Protein AF-A0A943K0D7-F1 (afdb_monomer)

Radius of gyration: 13.55 Å; Cα contacts (8 Å, |Δi|>4): 88; chains: 1; bounding box: 28×24×36 Å

Structure (mmCIF, N/CA/C/O backbone):
data_AF-A0A943K0D7-F1
#
_entry.id   AF-A0A943K0D7-F1
#
loop_
_atom_site.group_PDB
_atom_site.id
_atom_site.type_symbol
_atom_site.label_atom_id
_atom_site.label_alt_id
_atom_site.label_comp_id
_atom_site.label_asym_id
_atom_site.label_entity_id
_atom_site.label_seq_id
_atom_site.pdbx_PDB_ins_code
_atom_site.Cartn_x
_atom_site.Cartn_y
_atom_site.Cartn_z
_atom_site.occupancy
_atom_site.B_iso_or_equiv
_atom_site.auth_seq_id
_atom_site.auth_comp_id
_atom_site.auth_asym_id
_atom_site.auth_atom_id
_atom_site.pdbx_PDB_model_num
ATOM 1 N N . MET A 1 1 ? 4.195 -2.166 -17.133 1.00 87.69 1 MET A N 1
ATOM 2 C CA . MET A 1 1 ? 3.781 -1.415 -15.920 1.00 87.69 1 MET A CA 1
ATOM 3 C C . MET A 1 1 ? 5.013 -0.728 -15.351 1.00 87.69 1 MET A C 1
ATOM 5 O O . MET A 1 1 ? 6.104 -1.104 -15.760 1.00 87.69 1 MET A O 1
ATOM 9 N N . LEU A 1 2 ? 4.874 0.274 -14.483 1.00 93.56 2 LEU A N 1
ATOM 10 C CA . LEU A 1 2 ? 6.024 0.913 -13.833 1.00 93.56 2 LEU A CA 1
ATOM 11 C C . LEU A 1 2 ? 6.034 0.562 -12.348 1.00 93.56 2 LEU A C 1
ATOM 13 O O . LEU A 1 2 ? 4.985 0.598 -11.707 1.00 93.56 2 LEU A O 1
ATOM 17 N N . SER A 1 3 ? 7.216 0.246 -11.833 1.00 95.06 3 SER A N 1
ATOM 18 C CA . SER A 1 3 ? 7.496 0.200 -10.403 1.00 95.06 3 SER A CA 1
ATOM 19 C C . SER A 1 3 ? 7.586 1.633 -9.843 1.00 95.06 3 SER A C 1
ATOM 21 O O . SER A 1 3 ? 7.819 2.566 -10.619 1.00 95.06 3 SER A O 1
ATOM 23 N N . PRO A 1 4 ? 7.452 1.865 -8.524 1.00 95.06 4 PRO A N 1
ATOM 24 C CA . PRO A 1 4 ? 7.514 3.213 -7.946 1.00 95.06 4 PRO A CA 1
ATOM 25 C C . PRO A 1 4 ? 8.845 3.942 -8.174 1.00 95.06 4 PRO A C 1
ATOM 27 O O . PRO A 1 4 ? 8.880 5.170 -8.191 1.00 95.06 4 PRO A O 1
ATOM 30 N N . SER A 1 5 ? 9.926 3.192 -8.388 1.00 94.31 5 SER A N 1
ATOM 31 C CA . SER A 1 5 ? 11.246 3.698 -8.780 1.00 94.31 5 SER A CA 1
ATOM 32 C C . SER A 1 5 ? 11.296 4.271 -10.205 1.00 94.31 5 SER A C 1
ATOM 34 O O . SER A 1 5 ? 12.263 4.939 -10.562 1.00 94.31 5 SER A O 1
ATOM 36 N N . GLY A 1 6 ? 10.266 4.022 -11.021 1.00 94.56 6 GLY A N 1
ATOM 37 C CA . GLY A 1 6 ? 10.226 4.345 -12.448 1.00 94.56 6 GLY A CA 1
ATOM 38 C C . GLY A 1 6 ? 10.705 3.206 -13.352 1.00 94.56 6 GLY A C 1
ATOM 39 O O . GLY A 1 6 ? 10.606 3.318 -14.574 1.00 94.56 6 GLY A O 1
ATOM 40 N N . ASP A 1 7 ? 11.175 2.096 -12.780 1.00 95.44 7 ASP A N 1
ATOM 41 C CA . ASP A 1 7 ? 11.592 0.928 -13.550 1.00 95.44 7 ASP A CA 1
ATOM 42 C C . ASP A 1 7 ? 10.409 0.259 -14.261 1.00 95.44 7 ASP A C 1
ATOM 44 O O . ASP A 1 7 ? 9.318 0.104 -13.707 1.00 95.44 7 ASP A O 1
ATOM 48 N N . ILE A 1 8 ? 10.630 -0.182 -15.500 1.00 96.88 8 ILE A N 1
ATOM 49 C CA . ILE A 1 8 ? 9.626 -0.921 -16.270 1.00 96.88 8 ILE A CA 1
ATOM 50 C C . ILE A 1 8 ? 9.549 -2.358 -15.754 1.00 96.88 8 ILE A C 1
ATOM 52 O O . ILE A 1 8 ? 10.523 -3.098 -15.847 1.00 96.88 8 ILE A O 1
ATOM 56 N N . ILE A 1 9 ? 8.358 -2.760 -15.314 1.00 96.06 9 ILE A N 1
ATOM 57 C CA . ILE A 1 9 ? 7.990 -4.155 -15.055 1.00 96.06 9 ILE A CA 1
ATOM 58 C C . ILE A 1 9 ? 7.588 -4.786 -16.390 1.00 96.06 9 ILE A C 1
ATOM 60 O O . ILE A 1 9 ? 6.600 -4.361 -17.017 1.00 96.06 9 ILE A O 1
ATOM 64 N N . LYS A 1 10 ? 8.373 -5.770 -16.826 1.00 96.50 10 LYS A N 1
ATOM 65 C CA . LYS A 1 10 ? 8.210 -6.524 -18.071 1.00 96.50 10 LYS A CA 1
ATOM 66 C C . LYS A 1 10 ? 7.449 -7.824 -17.819 1.00 96.50 10 LYS A C 1
ATOM 68 O O . LYS A 1 10 ? 7.308 -8.295 -16.694 1.00 96.50 10 LYS A O 1
ATOM 73 N N . ALA A 1 11 ? 6.939 -8.418 -18.894 1.00 93.69 11 ALA A N 1
ATOM 74 C CA . ALA A 1 11 ? 6.356 -9.751 -18.819 1.00 93.69 11 ALA A CA 1
ATOM 75 C C . ALA A 1 11 ? 7.438 -10.772 -18.429 1.00 93.69 11 ALA A C 1
ATOM 77 O O . ALA A 1 11 ? 8.493 -10.811 -19.059 1.00 93.69 11 ALA A O 1
ATOM 78 N N . GLY A 1 12 ? 7.156 -11.590 -17.414 1.00 94.19 12 GLY A N 1
ATOM 79 C CA . GLY A 1 12 ? 8.094 -12.577 -16.874 1.00 94.19 12 GLY A CA 1
ATOM 80 C C . GLY A 1 12 ? 8.958 -12.076 -15.714 1.00 94.19 12 GLY A C 1
ATOM 81 O O . GLY A 1 12 ? 9.646 -12.893 -15.112 1.00 94.19 12 GLY A O 1
ATOM 82 N N . ASP A 1 13 ? 8.904 -10.783 -15.376 1.00 94.38 13 ASP A N 1
ATOM 83 C CA . ASP A 1 13 ? 9.534 -10.285 -14.154 1.00 94.38 13 ASP A CA 1
ATOM 84 C C . ASP A 1 13 ? 8.754 -10.765 -12.923 1.00 94.38 13 ASP A C 1
ATOM 86 O O . ASP A 1 13 ? 7.516 -10.743 -12.907 1.00 94.38 13 ASP A O 1
ATOM 90 N N . ASP A 1 14 ? 9.482 -11.113 -11.863 1.00 94.94 14 ASP A N 1
ATOM 91 C CA . ASP A 1 14 ? 8.895 -11.230 -10.534 1.0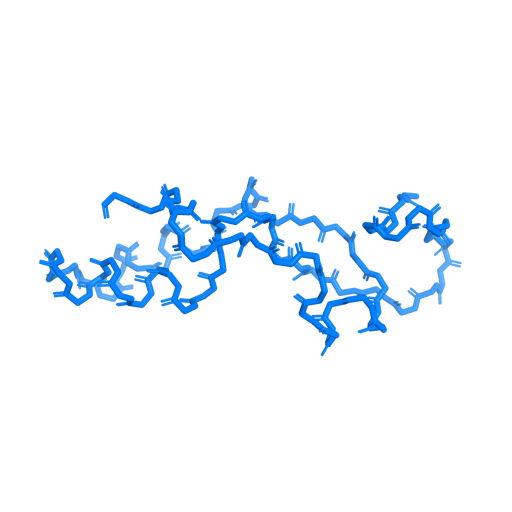0 94.94 14 ASP A CA 1
ATOM 92 C C . ASP A 1 14 ? 8.442 -9.839 -10.087 1.00 94.94 14 ASP A C 1
ATOM 94 O O . ASP A 1 14 ? 9.239 -8.903 -9.986 1.00 94.94 14 ASP A O 1
ATOM 98 N N . TRP A 1 15 ? 7.147 -9.698 -9.825 1.00 95.69 15 TRP A N 1
ATOM 99 C CA . TRP A 1 15 ? 6.548 -8.473 -9.313 1.00 95.69 15 TRP A CA 1
ATOM 100 C C . TRP A 1 15 ? 5.716 -8.784 -8.074 1.00 95.69 15 TRP A C 1
ATOM 102 O O . TRP A 1 15 ? 5.192 -9.883 -7.894 1.00 95.69 15 TRP A O 1
ATOM 112 N N . HIS A 1 16 ? 5.604 -7.794 -7.202 1.00 95.44 16 HIS A N 1
ATOM 113 C CA . HIS A 1 16 ? 4.827 -7.845 -5.979 1.00 95.44 16 HIS A CA 1
ATOM 114 C C . HIS A 1 16 ? 3.628 -6.905 -6.070 1.00 95.44 16 HIS A C 1
ATOM 116 O O . HIS A 1 16 ? 3.700 -5.812 -6.633 1.00 95.44 16 HIS A O 1
ATOM 122 N N . MET A 1 17 ? 2.533 -7.311 -5.437 1.00 94.38 17 MET A N 1
ATOM 123 C CA . MET A 1 17 ? 1.397 -6.444 -5.153 1.00 94.38 17 MET A CA 1
ATOM 124 C C . MET A 1 17 ? 1.723 -5.593 -3.914 1.00 94.38 17 MET A C 1
ATOM 126 O O . MET A 1 17 ? 1.464 -6.005 -2.785 1.00 94.38 17 MET A O 1
ATOM 130 N N . GLY A 1 18 ? 2.366 -4.442 -4.121 1.00 94.62 18 GLY A N 1
ATOM 131 C CA . GLY A 1 18 ? 2.713 -3.492 -3.059 1.00 94.62 18 GLY A CA 1
ATOM 132 C C . GLY A 1 18 ? 1.542 -2.576 -2.700 1.00 94.62 18 GLY A C 1
ATOM 133 O O . GLY A 1 18 ? 0.612 -2.412 -3.491 1.00 94.62 18 GLY A O 1
ATOM 134 N N . HIS A 1 19 ? 1.576 -1.962 -1.516 1.00 95.00 19 HIS A N 1
ATOM 135 C CA . HIS A 1 19 ? 0.565 -0.975 -1.123 1.00 95.00 19 HIS A CA 1
ATOM 136 C C . HIS A 1 19 ? 0.879 0.380 -1.757 1.00 95.00 19 HIS A C 1
ATOM 138 O O . HIS A 1 19 ? 2.035 0.796 -1.859 1.00 95.00 19 HIS A O 1
ATOM 144 N N . LYS A 1 20 ? -0.160 1.111 -2.155 1.00 95.44 20 LYS A N 1
ATOM 145 C CA . LYS A 1 20 ? -0.028 2.532 -2.466 1.00 95.44 20 LYS A CA 1
ATOM 146 C C . LYS A 1 20 ? 0.355 3.297 -1.185 1.00 95.44 20 LYS A C 1
ATOM 148 O O . LYS A 1 20 ? -0.064 2.892 -0.098 1.00 95.44 20 LYS A O 1
ATOM 153 N N . PRO A 1 21 ? 1.101 4.412 -1.298 1.00 95.25 21 PRO A N 1
ATOM 154 C CA . PRO A 1 21 ? 1.486 5.211 -0.141 1.00 95.25 21 PRO A CA 1
ATOM 155 C C . PRO A 1 21 ? 0.247 5.641 0.651 1.00 95.25 21 PRO A C 1
ATOM 157 O O . PRO A 1 21 ? -0.719 6.114 0.053 1.00 95.25 21 PRO A O 1
ATOM 160 N N . GLY A 1 22 ? 0.269 5.466 1.970 1.00 94.94 22 GLY A N 1
ATOM 161 C CA . GLY A 1 22 ? -0.824 5.800 2.888 1.00 94.94 22 GLY A CA 1
ATOM 162 C C . GLY A 1 22 ? -1.796 4.647 3.152 1.00 94.94 22 GLY A C 1
ATOM 163 O O . GLY A 1 22 ? -2.634 4.763 4.044 1.00 94.94 22 GLY A O 1
ATOM 164 N N . TYR A 1 23 ? -1.666 3.533 2.421 1.00 96.31 23 TYR A N 1
ATOM 165 C CA . TYR A 1 23 ? -2.435 2.302 2.626 1.00 96.31 23 TYR A CA 1
ATOM 166 C C . TYR A 1 23 ? -1.597 1.160 3.219 1.00 96.31 23 TYR A C 1
ATOM 168 O O . TYR A 1 23 ? -2.001 -0.002 3.169 1.00 96.31 23 TYR A O 1
ATOM 176 N N . GLU A 1 24 ? -0.440 1.455 3.810 1.00 94.88 24 GLU A N 1
ATOM 177 C CA . GLU A 1 24 ? 0.446 0.445 4.382 1.00 94.88 24 GLU A CA 1
ATOM 178 C C . GLU A 1 24 ? -0.235 -0.340 5.513 1.00 94.88 24 GLU A C 1
ATOM 180 O O . GLU A 1 24 ? -0.950 0.217 6.350 1.00 94.88 24 GLU A O 1
ATOM 185 N N . PHE A 1 25 ? 0.068 -1.639 5.608 1.00 94.38 25 PHE A N 1
ATOM 186 C CA . PHE A 1 25 ? -0.495 -2.532 6.629 1.00 94.38 25 PHE A CA 1
ATOM 187 C C . PHE A 1 25 ? -0.364 -1.977 8.058 1.00 94.38 25 PHE A C 1
ATOM 189 O O . PHE A 1 25 ? -1.316 -2.034 8.836 1.00 94.38 25 PHE A O 1
ATO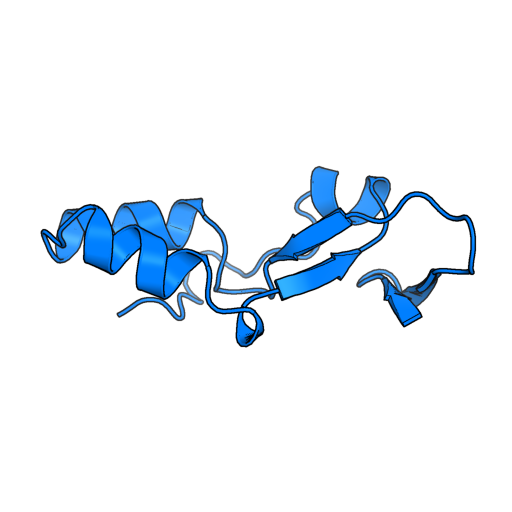M 196 N N . ARG A 1 26 ? 0.792 -1.386 8.398 1.00 94.12 26 ARG A N 1
ATOM 197 C CA . ARG A 1 26 ? 1.039 -0.805 9.730 1.00 94.12 26 ARG A CA 1
ATOM 198 C C . ARG A 1 26 ? 0.085 0.342 10.073 1.00 94.12 26 ARG A C 1
ATOM 200 O O . ARG A 1 26 ? -0.225 0.536 11.246 1.00 94.12 26 ARG A O 1
ATOM 207 N N . LYS A 1 27 ? -0.372 1.102 9.074 1.00 95.31 27 LYS A N 1
ATOM 208 C CA . LYS A 1 27 ? -1.325 2.201 9.265 1.00 95.31 27 LYS A CA 1
ATOM 209 C C . LYS A 1 27 ? -2.730 1.660 9.480 1.00 95.31 27 LYS A C 1
ATOM 211 O O . LYS A 1 27 ? -3.358 2.008 10.477 1.00 95.31 27 LYS A O 1
ATOM 216 N N . HIS A 1 28 ? -3.147 0.688 8.663 1.00 96.75 28 HIS A N 1
ATOM 217 C CA . HIS A 1 28 ? -4.421 -0.007 8.871 1.00 96.75 28 HIS A CA 1
ATOM 218 C C . HIS A 1 28 ? -4.498 -0.650 10.251 1.00 96.75 28 HIS A C 1
ATOM 220 O O . HIS A 1 28 ? -5.489 -0.506 10.954 1.00 96.75 28 HIS A O 1
ATOM 226 N N . GLN A 1 29 ? -3.424 -1.310 10.690 1.00 96.56 29 GLN A N 1
ATOM 227 C CA . GLN A 1 29 ? -3.368 -1.933 12.011 1.00 96.56 29 GLN A CA 1
ATOM 228 C C . GLN A 1 29 ? -3.607 -0.914 13.137 1.00 96.56 29 GLN A C 1
ATOM 230 O O . GLN A 1 29 ? -4.424 -1.169 14.021 1.00 96.56 29 GLN A O 1
ATOM 235 N N . LYS A 1 30 ? -2.957 0.258 13.077 1.00 95.69 30 LYS A N 1
ATOM 236 C CA . LYS A 1 30 ? -3.171 1.353 14.039 1.00 95.69 30 LYS A CA 1
ATOM 237 C C . LYS A 1 30 ? -4.594 1.910 13.961 1.00 95.69 30 LYS A C 1
ATOM 239 O O . LYS A 1 30 ? -5.226 2.122 14.991 1.00 95.69 30 LYS A O 1
ATOM 244 N N . SER A 1 31 ? -5.112 2.142 12.756 1.00 96.38 31 SER A N 1
ATOM 245 C CA . SER A 1 31 ? -6.491 2.594 12.540 1.00 96.38 31 SER A CA 1
ATOM 246 C C . SER A 1 31 ? -7.508 1.594 13.105 1.00 96.38 31 SER A C 1
ATOM 248 O O . SER A 1 31 ? -8.440 1.981 13.808 1.00 96.38 31 SER A O 1
ATOM 250 N N . ALA A 1 32 ? -7.304 0.301 12.866 1.00 97.38 32 ALA A N 1
ATOM 251 C CA . ALA A 1 32 ? -8.162 -0.772 13.342 1.00 97.38 32 ALA A CA 1
ATOM 252 C C . ALA A 1 32 ? -8.189 -0.870 14.870 1.00 97.38 32 ALA A C 1
ATOM 254 O O . ALA A 1 32 ? -9.264 -1.043 15.441 1.00 97.38 32 ALA A O 1
ATOM 255 N N . GLU A 1 33 ? -7.035 -0.709 15.525 1.00 96.56 33 GLU A N 1
ATOM 256 C CA . GLU A 1 33 ? -6.938 -0.645 16.986 1.00 96.56 33 GLU A CA 1
ATOM 257 C C . GLU A 1 33 ? -7.701 0.564 17.542 1.00 96.56 33 GLU A C 1
ATOM 259 O O . GLU A 1 33 ? -8.529 0.403 18.438 1.00 96.56 33 GLU A O 1
ATOM 264 N N . ARG A 1 34 ? -7.507 1.759 16.963 1.00 96.56 34 ARG A N 1
ATOM 265 C CA . ARG A 1 34 ? -8.233 2.974 17.382 1.00 96.56 34 ARG A CA 1
ATOM 266 C C . ARG A 1 34 ? -9.747 2.850 17.208 1.00 96.56 34 ARG A C 1
ATOM 268 O O . ARG A 1 34 ? -10.499 3.349 18.038 1.00 96.56 34 ARG A O 1
ATOM 275 N N . ARG A 1 35 ? -10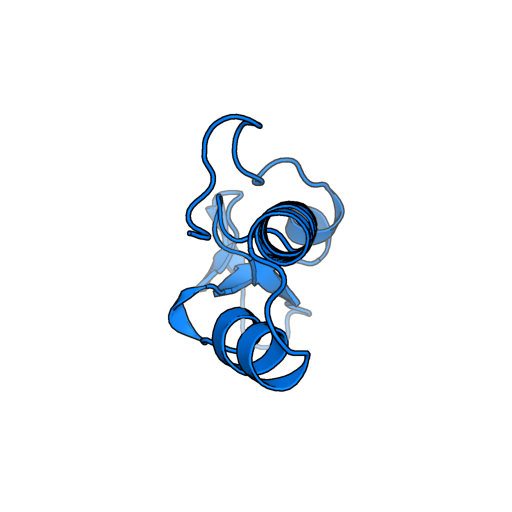.191 2.2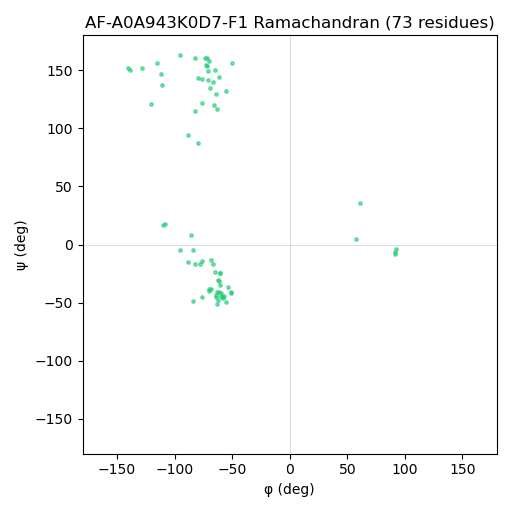45 16.103 1.00 97.56 35 ARG A N 1
ATOM 276 C CA . ARG A 1 35 ? -11.610 2.145 15.724 1.00 97.56 35 ARG A CA 1
ATOM 277 C C . ARG A 1 35 ? -12.312 0.918 16.309 1.00 97.56 35 ARG A C 1
ATOM 279 O O . ARG A 1 35 ? -13.537 0.855 16.262 1.00 97.56 35 ARG A O 1
ATOM 286 N N . GLY A 1 36 ? -11.564 -0.062 16.818 1.00 97.56 36 GLY A N 1
ATOM 287 C CA . GLY A 1 36 ? -12.115 -1.318 17.327 1.00 97.56 36 GLY A CA 1
ATOM 288 C C . GLY A 1 36 ? -12.864 -2.129 16.264 1.00 97.56 36 GLY A C 1
ATOM 289 O O . GLY A 1 36 ? -13.891 -2.737 16.569 1.00 97.56 36 GLY A O 1
ATOM 290 N N . ILE A 1 37 ? -12.401 -2.112 15.007 1.00 97.81 37 ILE A N 1
ATOM 291 C CA . ILE A 1 37 ? -13.105 -2.7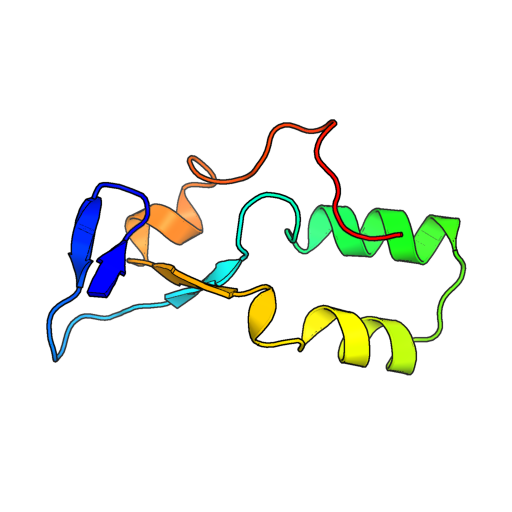90 13.909 1.00 97.81 37 ILE A CA 1
ATOM 292 C C . ILE A 1 37 ? -12.994 -4.312 14.007 1.00 97.81 37 ILE A C 1
ATOM 294 O O . ILE A 1 37 ? -12.030 -4.878 14.525 1.00 97.81 37 ILE A O 1
ATOM 298 N N . THR A 1 38 ? -13.979 -4.998 13.436 1.00 97.94 38 THR A N 1
ATOM 299 C CA . THR A 1 38 ? -13.958 -6.461 13.349 1.00 97.94 38 THR A CA 1
ATOM 300 C C . THR A 1 38 ? -12.890 -6.951 12.371 1.00 97.94 38 THR A C 1
ATOM 302 O O . THR A 1 38 ? -12.536 -6.267 11.411 1.00 97.94 38 THR A O 1
ATOM 305 N N . ARG A 1 39 ? -12.449 -8.209 12.524 1.00 97.06 39 ARG A N 1
ATOM 306 C CA . ARG A 1 39 ? -11.576 -8.868 11.535 1.00 97.06 39 ARG A CA 1
ATOM 307 C C . ARG A 1 39 ? -12.167 -8.831 10.124 1.00 97.06 39 ARG A C 1
ATOM 309 O O . ARG A 1 39 ? -11.420 -8.690 9.164 1.00 97.06 39 ARG A O 1
ATOM 316 N N . LYS A 1 40 ? -13.492 -8.968 9.991 1.00 98.12 40 LYS A N 1
ATOM 317 C CA . LYS A 1 40 ? -14.154 -8.894 8.686 1.00 98.12 40 LYS A CA 1
ATOM 318 C C . LYS A 1 40 ? -13.969 -7.514 8.054 1.00 98.12 40 LYS A C 1
ATOM 320 O O . LYS A 1 40 ? -13.493 -7.449 6.931 1.00 98.12 40 LYS A O 1
ATOM 325 N N . GLN A 1 41 ? -14.267 -6.443 8.788 1.00 97.94 41 GLN A N 1
ATOM 326 C CA . GLN A 1 41 ? -14.050 -5.073 8.309 1.00 97.94 41 GLN A CA 1
ATOM 327 C C . GLN A 1 41 ? -12.579 -4.812 7.980 1.00 97.94 41 GLN A C 1
ATOM 329 O O . GLN A 1 41 ? -12.285 -4.257 6.929 1.00 97.94 41 GLN A O 1
ATOM 334 N N . PHE A 1 42 ? -11.655 -5.286 8.823 1.00 97.75 42 PHE A N 1
ATOM 335 C CA . PHE A 1 42 ? -10.224 -5.182 8.550 1.00 97.75 42 PHE A CA 1
ATOM 336 C C . PHE A 1 42 ? -9.864 -5.802 7.197 1.00 97.75 42 PHE A C 1
ATOM 338 O O . PHE A 1 42 ? -9.200 -5.159 6.394 1.00 97.75 42 PHE A O 1
ATOM 345 N N . LEU A 1 43 ? -10.317 -7.033 6.938 1.00 97.31 43 LEU A N 1
ATOM 346 C CA . LEU A 1 43 ? -10.037 -7.746 5.692 1.00 97.31 43 LEU A CA 1
ATOM 347 C C . LEU A 1 43 ? -10.738 -7.123 4.484 1.00 97.31 43 LEU A C 1
ATOM 349 O O . LEU A 1 43 ? -10.140 -7.088 3.414 1.00 97.31 43 LEU A O 1
ATOM 353 N N . ASP A 1 44 ? -11.969 -6.639 4.640 1.00 97.25 44 ASP A N 1
ATOM 354 C CA . ASP A 1 44 ? -12.701 -5.971 3.561 1.00 97.25 44 ASP A CA 1
ATOM 355 C C . ASP A 1 44 ? -11.983 -4.668 3.146 1.00 97.25 44 ASP A C 1
ATOM 357 O O . ASP A 1 44 ? -11.792 -4.424 1.958 1.00 97.25 44 ASP A O 1
ATOM 361 N N . GLU A 1 45 ? -11.509 -3.872 4.113 1.00 96.62 45 GLU A N 1
ATOM 362 C CA . GLU A 1 45 ? -10.716 -2.660 3.854 1.00 96.62 45 GLU A CA 1
ATOM 363 C C . GLU A 1 45 ? -9.308 -2.987 3.321 1.00 96.62 45 GLU A C 1
ATOM 365 O O . GLU A 1 45 ? -8.817 -2.324 2.409 1.00 96.62 45 GLU A O 1
ATOM 370 N N . TYR A 1 46 ? -8.653 -4.021 3.862 1.00 95.62 46 TYR A N 1
ATOM 371 C CA . TYR A 1 46 ? -7.294 -4.411 3.476 1.00 95.62 46 TYR A CA 1
ATOM 372 C C . TYR A 1 46 ? -7.232 -5.001 2.068 1.00 95.62 46 TYR A C 1
ATOM 374 O O . TYR A 1 46 ? -6.291 -4.732 1.333 1.00 95.62 46 TYR A O 1
ATOM 382 N N . ASN A 1 47 ? -8.225 -5.795 1.668 1.00 95.50 47 ASN A N 1
ATOM 383 C CA . ASN A 1 47 ? -8.237 -6.471 0.370 1.00 95.50 47 ASN A CA 1
ATOM 384 C C . ASN A 1 47 ? -8.806 -5.605 -0.764 1.00 95.50 47 ASN A C 1
ATOM 386 O O . ASN A 1 47 ? -9.019 -6.119 -1.862 1.00 95.50 47 ASN A O 1
ATOM 390 N N . ASN A 1 48 ? -9.062 -4.314 -0.530 1.00 96.25 48 ASN A N 1
ATOM 391 C CA . ASN A 1 48 ? -9.501 -3.415 -1.588 1.00 96.25 48 ASN A CA 1
ATOM 392 C C . ASN A 1 48 ? -8.396 -3.282 -2.662 1.00 96.25 48 ASN A C 1
ATOM 394 O O . ASN A 1 48 ? -7.324 -2.751 -2.355 1.00 96.25 48 ASN A O 1
ATOM 398 N N . PRO A 1 49 ? -8.625 -3.714 -3.920 1.00 95.50 49 PRO A N 1
ATOM 399 C CA . PRO A 1 49 ? -7.609 -3.664 -4.9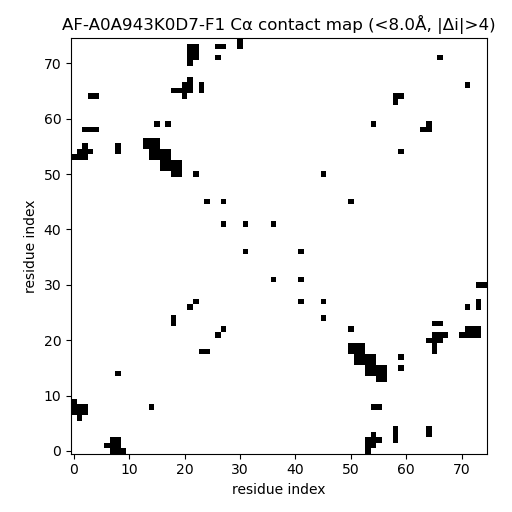75 1.00 95.50 49 PRO A CA 1
ATOM 400 C C . PRO A 1 49 ? -7.124 -2.241 -5.278 1.00 95.50 49 PRO A C 1
ATOM 402 O O . PRO A 1 49 ? -5.982 -2.062 -5.705 1.00 95.50 49 PRO A O 1
ATOM 405 N N . ASP A 1 50 ? -7.937 -1.218 -4.997 1.00 95.88 50 ASP A N 1
ATOM 406 C CA . ASP A 1 50 ? -7.558 0.180 -5.204 1.00 95.88 50 ASP A CA 1
ATOM 407 C C . ASP A 1 50 ? -6.419 0.636 -4.283 1.00 95.88 50 ASP A C 1
ATOM 409 O O . ASP A 1 50 ? -5.772 1.645 -4.574 1.00 95.88 50 ASP A O 1
ATOM 413 N N . HIS A 1 51 ? -6.131 -0.105 -3.210 1.00 96.06 51 HIS A N 1
ATOM 414 C CA . HIS A 1 51 ? -5.051 0.188 -2.268 1.00 96.06 51 HIS A CA 1
ATOM 415 C C . HIS A 1 51 ? -3.689 -0.345 -2.729 1.00 96.06 51 HIS A C 1
ATOM 417 O O . HIS A 1 51 ? -2.681 -0.062 -2.083 1.00 96.06 51 HIS A O 1
ATOM 423 N N . TYR A 1 52 ? -3.626 -1.075 -3.846 1.00 95.94 52 TYR A N 1
ATOM 424 C CA . TYR A 1 52 ? -2.409 -1.747 -4.301 1.00 95.94 52 TYR A CA 1
ATOM 425 C C . TYR A 1 52 ? -1.879 -1.208 -5.629 1.00 95.94 52 TYR A C 1
ATOM 427 O O . TYR A 1 52 ? -2.603 -0.632 -6.444 1.00 95.94 52 TYR A O 1
ATOM 435 N N . ARG A 1 53 ? -0.580 -1.399 -5.857 1.00 95.44 53 ARG A N 1
ATOM 436 C CA . ARG A 1 53 ? 0.107 -1.118 -7.121 1.00 95.44 53 ARG A CA 1
ATOM 437 C C . ARG A 1 53 ? 1.146 -2.210 -7.416 1.00 95.44 53 ARG A C 1
ATOM 439 O O . ARG A 1 53 ? 1.659 -2.826 -6.483 1.00 95.44 53 ARG A O 1
ATOM 446 N N . PRO A 1 54 ? 1.458 -2.475 -8.693 1.00 95.56 54 PRO A N 1
ATOM 447 C CA . PRO A 1 54 ? 2.540 -3.385 -9.044 1.00 95.56 54 PRO A CA 1
ATOM 448 C C . PRO A 1 54 ? 3.892 -2.759 -8.681 1.00 95.56 54 PRO A C 1
ATOM 450 O O . PRO A 1 54 ? 4.144 -1.594 -8.986 1.00 95.56 54 PRO A O 1
ATOM 453 N N . GLU A 1 55 ? 4.770 -3.538 -8.058 1.00 96.44 55 GLU A N 1
ATOM 454 C CA . GLU A 1 55 ? 6.118 -3.111 -7.683 1.00 96.44 55 GLU A CA 1
ATOM 455 C C . GLU A 1 55 ? 7.133 -4.222 -7.954 1.00 96.44 55 GLU A C 1
ATOM 457 O O . GLU A 1 55 ? 6.816 -5.405 -7.849 1.00 96.44 55 GLU A O 1
ATOM 462 N N . LEU A 1 56 ? 8.379 -3.867 -8.258 1.00 96.81 56 LEU A N 1
ATOM 463 C CA . LEU A 1 56 ? 9.473 -4.836 -8.233 1.00 96.81 56 LEU A CA 1
ATOM 464 C C . LEU A 1 56 ? 9.794 -5.229 -6.779 1.00 96.81 56 LEU A C 1
ATOM 466 O O . LEU A 1 56 ? 9.700 -4.383 -5.885 1.00 96.81 56 LEU A O 1
ATOM 470 N N . PRO A 1 57 ? 10.259 -6.467 -6.519 1.00 95.38 57 PRO A N 1
ATOM 471 C CA . PRO A 1 57 ? 10.604 -6.931 -5.178 1.00 95.38 57 PRO A CA 1
ATOM 472 C C . PRO A 1 57 ? 11.544 -5.994 -4.422 1.00 95.38 57 PRO A C 1
ATOM 474 O O . PRO A 1 57 ? 11.333 -5.726 -3.242 1.00 95.38 57 PRO A O 1
ATOM 477 N N . LYS A 1 58 ? 12.542 -5.441 -5.120 1.00 94.50 58 LYS A N 1
ATOM 478 C CA . LYS A 1 58 ? 13.500 -4.487 -4.551 1.00 94.50 58 LYS A CA 1
ATOM 479 C C . LYS A 1 58 ? 12.850 -3.194 -4.051 1.00 94.50 58 LYS A C 1
ATOM 481 O O . LYS A 1 58 ? 13.359 -2.609 -3.105 1.00 94.50 58 LYS A O 1
ATOM 486 N N . ASP A 1 59 ? 11.756 -2.758 -4.672 1.00 94.62 59 ASP A N 1
ATOM 487 C CA . ASP A 1 59 ? 11.084 -1.509 -4.323 1.00 94.62 59 ASP A CA 1
ATOM 488 C C . ASP A 1 59 ? 10.137 -1.753 -3.148 1.00 94.62 59 ASP A C 1
ATOM 490 O O . ASP A 1 59 ? 10.272 -1.078 -2.124 1.00 94.62 59 ASP A O 1
ATOM 494 N N . ASN A 1 60 ? 9.316 -2.808 -3.231 1.00 92.31 60 ASN A N 1
ATOM 495 C CA . ASN A 1 60 ? 8.379 -3.198 -2.173 1.00 92.31 60 ASN A CA 1
ATOM 496 C C . ASN A 1 60 ? 9.094 -3.497 -0.844 1.00 92.31 60 ASN A C 1
ATOM 498 O O . ASN A 1 60 ? 8.700 -3.012 0.211 1.00 92.31 60 ASN A O 1
ATOM 502 N N . LEU A 1 61 ? 10.194 -4.256 -0.887 1.00 91.62 61 LEU A N 1
ATOM 503 C CA . LEU A 1 61 ? 10.935 -4.650 0.319 1.00 91.62 61 LEU A CA 1
ATOM 504 C C . LEU A 1 61 ? 11.797 -3.525 0.906 1.00 91.62 61 LEU A C 1
ATOM 506 O O . LEU A 1 61 ? 12.287 -3.645 2.025 1.00 91.62 61 LEU A O 1
ATOM 510 N N . SER A 1 62 ? 12.030 -2.446 0.156 1.00 92.25 62 SER A N 1
ATOM 511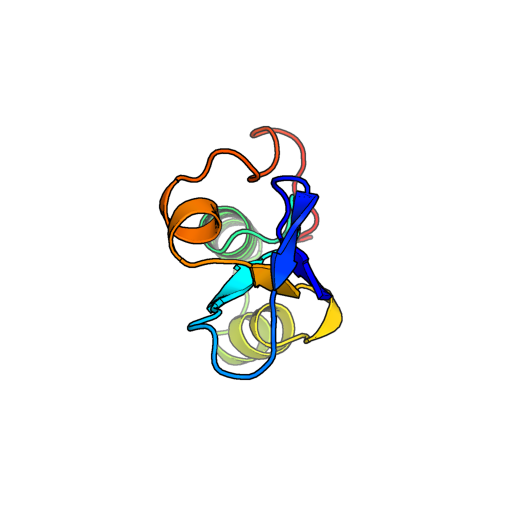 C CA . SER A 1 62 ? 12.890 -1.354 0.622 1.00 92.25 62 SER A CA 1
ATOM 512 C C . SER A 1 62 ? 12.183 -0.362 1.540 1.00 92.25 62 SER A C 1
ATOM 514 O O . SER A 1 62 ? 12.863 0.447 2.169 1.00 92.25 62 SER A O 1
ATOM 516 N N . HIS A 1 63 ? 10.846 -0.364 1.560 1.00 86.88 63 HIS A N 1
ATOM 517 C CA . HIS A 1 63 ? 10.006 0.637 2.231 1.00 86.88 63 HIS A CA 1
ATOM 518 C C . HIS A 1 63 ? 10.239 2.098 1.780 1.00 86.88 63 HIS A C 1
ATOM 520 O O . HIS A 1 63 ? 9.619 3.017 2.308 1.00 86.88 63 HIS A O 1
ATOM 526 N N . LYS A 1 64 ? 11.094 2.351 0.775 1.00 92.19 64 LYS A N 1
ATOM 527 C CA . LYS A 1 64 ? 11.474 3.708 0.326 1.00 92.19 64 LYS A CA 1
ATOM 528 C C . LYS A 1 64 ? 10.321 4.507 -0.269 1.00 92.19 64 LYS A C 1
ATOM 530 O O . LYS A 1 64 ? 10.391 5.731 -0.327 1.00 92.19 64 LYS A O 1
ATOM 535 N N . HIS A 1 65 ? 9.308 3.806 -0.762 1.00 91.75 65 HIS A N 1
ATOM 536 C CA . HIS A 1 65 ? 8.154 4.384 -1.439 1.00 91.75 65 HIS A CA 1
ATOM 537 C C . HIS A 1 65 ? 6.872 4.278 -0.606 1.00 91.75 65 HIS A C 1
ATOM 539 O O . HIS A 1 65 ? 5.784 4.409 -1.171 1.00 91.75 65 HIS A O 1
ATOM 545 N N . GLU A 1 66 ? 7.001 4.023 0.700 1.00 91.62 66 GLU A N 1
ATOM 546 C CA . GLU A 1 66 ? 5.920 4.212 1.667 1.00 91.62 66 GLU A CA 1
ATOM 547 C C . GLU A 1 66 ? 5.656 5.702 1.907 1.00 91.62 66 GLU A C 1
ATOM 549 O O . GLU A 1 66 ? 6.489 6.571 1.637 1.00 91.62 66 GLU A O 1
ATOM 554 N N . ALA A 1 67 ? 4.478 6.000 2.436 1.00 92.38 67 ALA A N 1
ATOM 555 C CA . ALA A 1 67 ? 4.098 7.336 2.831 1.00 92.38 67 ALA A CA 1
ATOM 556 C C . ALA A 1 67 ? 4.814 7.819 4.108 1.00 92.38 67 ALA A C 1
ATOM 558 O O . ALA A 1 67 ? 5.144 7.014 4.990 1.00 92.38 67 ALA A O 1
ATOM 559 N N . PRO A 1 68 ? 4.962 9.151 4.263 1.00 92.12 68 PRO A N 1
ATOM 560 C CA . PRO A 1 68 ? 5.262 9.783 5.546 1.00 92.12 68 PRO A CA 1
ATOM 561 C C . PRO A 1 68 ? 4.320 9.309 6.659 1.00 92.12 68 PRO A C 1
ATOM 563 O O . PRO A 1 68 ? 3.206 8.852 6.395 1.00 92.12 68 PRO A O 1
ATOM 566 N N . GLU A 1 69 ? 4.746 9.400 7.919 1.00 86.38 69 GLU A N 1
ATOM 567 C CA . GLU A 1 69 ? 3.972 8.852 9.042 1.00 86.38 69 GLU A CA 1
ATOM 568 C C . GLU A 1 69 ? 2.578 9.474 9.189 1.00 86.38 69 GLU A C 1
ATOM 570 O O . GLU A 1 69 ? 1.635 8.749 9.507 1.00 86.38 69 GLU A O 1
ATOM 575 N N . ASP A 1 70 ? 2.449 10.765 8.892 1.00 89.38 70 ASP A N 1
ATOM 576 C CA . ASP A 1 70 ? 1.237 11.578 9.005 1.00 89.38 70 ASP A CA 1
ATOM 577 C C . ASP A 1 70 ? 0.228 11.376 7.865 1.00 89.38 70 ASP A C 1
ATOM 579 O O . ASP A 1 70 ? -0.942 11.719 8.021 1.00 89.38 70 ASP A O 1
ATOM 583 N N . LEU A 1 71 ? 0.639 10.780 6.742 1.0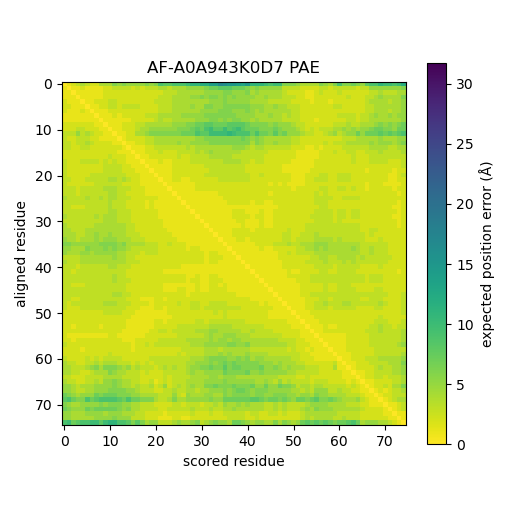0 91.31 71 LEU A N 1
ATOM 584 C CA . LEU A 1 71 ? -0.275 10.457 5.647 1.00 91.31 71 LEU A CA 1
ATOM 585 C C . LEU A 1 71 ? -0.892 9.067 5.853 1.00 91.31 71 LEU A C 1
ATOM 587 O O . LEU A 1 71 ? -0.291 8.060 5.482 1.00 91.31 71 LEU A O 1
ATOM 591 N N . ASP A 1 72 ? -2.076 9.002 6.454 1.00 92.69 72 ASP A N 1
ATOM 592 C CA . ASP A 1 72 ? -2.854 7.774 6.6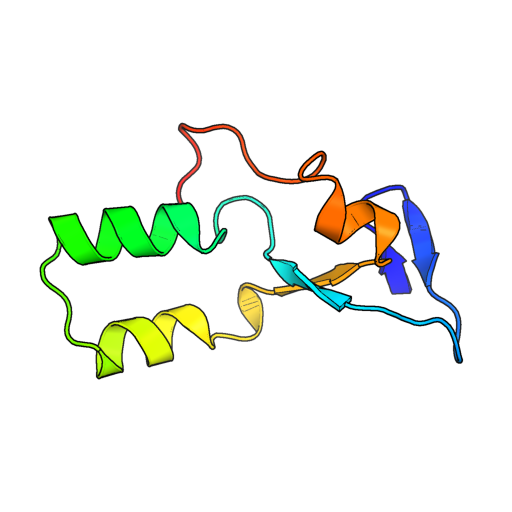76 1.00 92.69 72 ASP A CA 1
ATOM 593 C C . ASP A 1 72 ? -4.217 7.898 5.986 1.00 92.69 72 ASP A C 1
ATOM 595 O O . ASP A 1 72 ? -4.968 8.835 6.261 1.00 92.69 72 ASP A O 1
ATOM 599 N N . PHE A 1 73 ? -4.513 6.988 5.054 1.00 94.75 73 PHE A N 1
ATOM 600 C CA . PHE A 1 73 ? -5.791 6.973 4.338 1.00 94.75 73 PHE A CA 1
ATOM 601 C C . PHE A 1 73 ? -6.819 6.025 4.958 1.00 94.75 73 PHE A C 1
ATOM 603 O O . PHE A 1 73 ? -7.970 6.011 4.515 1.00 94.75 73 PHE A O 1
ATOM 610 N N . TYR A 1 74 ? -6.441 5.257 5.984 1.00 91.62 74 TYR A N 1
ATOM 611 C CA . TYR A 1 74 ? -7.415 4.506 6.761 1.00 91.62 74 TYR A CA 1
ATOM 612 C C . TYR A 1 74 ? -8.170 5.450 7.718 1.00 91.62 74 TYR A C 1
ATOM 614 O O . TYR A 1 74 ? -7.558 6.365 8.274 1.00 91.62 74 TYR A O 1
ATOM 622 N N . PRO A 1 75 ? -9.487 5.248 7.928 1.00 83.94 75 PRO A N 1
ATOM 623 C CA . PRO A 1 75 ? -10.304 6.111 8.789 1.00 83.94 75 PRO A CA 1
ATOM 624 C C . PRO A 1 75 ? -9.824 6.217 10.248 1.00 83.94 75 PRO A C 1
ATOM 626 O O . PRO A 1 75 ? -9.061 5.340 10.726 1.00 83.94 75 PRO A O 1
#

Secondary structure (DSSP, 8-state):
-B-TTS-B--TT---EEEEPTT--HHHHHHHHHHHT--HHHHHHHHT-GGGEEEE-HHHHTT-TTSPPTT-----

pLDDT: mean 94.66, std 2.73, range [83.94, 98.12]

Solvent-accessible surface area (backbone atoms only — not comparable to full-atom values): 4516 Å² total; per-residue (Å²): 94,58,21,92,89,65,48,76,53,56,92,89,58,79,68,36,86,26,58,37,61,25,54,40,68,73,51,45,52,54,30,37,64,77,67,67,58,51,72,65,57,50,49,59,65,66,67,38,70,86,42,46,41,64,18,37,56,75,54,57,76,59,56,79,69,55,48,62,89,87,49,61,73,54,113

Sequence (75 aa):
MLSPSGDIIKAGDDWHMGHKPGYEFRKHQKSAERRGITRKQFLDEYNNPDHYRPELPKDNLSHKHEAPEDLDFYP

Mean predicted aligned error: 2.89 Å

Nearest PDB structures (foldseek):
  2zjq-assembly1_5  TM=2.546E-01  e=5.951E+00  Deinococcus radiodurans

Foldseek 3Di:
DAAPVRDDDDPPADKDFAFQAQLDPVLLVVLCVVVVDDPVVSCVSNPDSVRTDIHHPVRRVVCPRHYDPPRHPRD